Protein AF-A0A699S445-F1 (afdb_monomer_lite)

Radius of gyration: 26.81 Å; chains: 1; bounding box: 61×23×79 Å

Foldseek 3Di:
DVVVLVVDDDPRVVVLVVVCVVQPPVRSVPDDPVVVVVVCCVVPVPVVVLVVLLVCLVPQADDAPCLVVSVVSLVVSCVSNVVSDPDPVVSVVSSVVRVVVNVVVVVVVVVVVVVVVVVVVVVVVVVVVD

Structure (mmCIF, N/CA/C/O backbone):
data_AF-A0A699S445-F1
#
_entry.id   AF-A0A699S445-F1
#
loop_
_atom_site.group_PDB
_atom_site.id
_atom_site.type_symbol
_atom_site.label_atom_id
_atom_site.label_alt_id
_atom_site.label_comp_id
_atom_site.label_asym_id
_atom_site.label_entity_id
_atom_site.label_seq_id
_atom_site.pdbx_PDB_ins_code
_atom_site.Cartn_x
_atom_site.Cartn_y
_atom_site.Cartn_z
_atom_site.occupancy
_atom_site.B_iso_or_equiv
_atom_site.auth_seq_id
_atom_site.auth_comp_id
_atom_site.auth_asym_id
_atom_site.auth_atom_id
_atom_site.pdbx_PDB_model_num
ATOM 1 N N . VAL A 1 1 ? 18.633 4.914 -17.570 1.00 87.25 1 VAL A N 1
ATOM 2 C CA . VAL A 1 1 ? 18.877 3.454 -17.471 1.00 87.25 1 VAL A CA 1
ATOM 3 C C . VAL A 1 1 ? 20.299 3.143 -17.028 1.00 87.25 1 VAL A C 1
ATOM 5 O O . VAL A 1 1 ? 20.439 2.540 -15.976 1.00 87.25 1 VAL A O 1
ATOM 8 N N . LYS A 1 2 ? 21.331 3.633 -17.732 1.00 88.56 2 LYS A N 1
ATOM 9 C CA . LYS A 1 2 ? 22.755 3.407 -17.405 1.00 88.56 2 LYS A CA 1
ATOM 10 C C . LYS A 1 2 ? 23.125 3.609 -15.922 1.00 88.56 2 LYS A C 1
ATOM 12 O O . LYS A 1 2 ? 23.735 2.734 -15.325 1.00 88.56 2 LYS A O 1
ATOM 17 N N . PHE A 1 3 ? 22.701 4.713 -15.304 1.00 86.94 3 PHE A N 1
ATOM 18 C CA . PHE A 1 3 ? 22.950 4.955 -13.873 1.00 86.94 3 PHE A CA 1
ATOM 19 C C . PHE A 1 3 ? 22.232 3.952 -12.957 1.00 86.94 3 PHE A C 1
ATOM 21 O O . PHE A 1 3 ? 22.845 3.398 -12.054 1.00 86.94 3 PHE A O 1
ATOM 28 N N . ALA A 1 4 ? 20.955 3.665 -13.223 1.00 87.31 4 ALA A N 1
ATOM 29 C CA . ALA A 1 4 ? 20.168 2.721 -12.430 1.00 87.31 4 ALA A CA 1
ATOM 30 C C . ALA A 1 4 ? 20.689 1.278 -12.541 1.00 87.31 4 ALA A C 1
ATOM 32 O O . ALA A 1 4 ? 20.624 0.527 -11.578 1.00 87.31 4 ALA A O 1
ATOM 33 N N . SER A 1 5 ? 21.248 0.876 -13.688 1.00 87.19 5 SER A N 1
ATOM 34 C CA . SER A 1 5 ? 21.837 -0.461 -13.815 1.00 87.19 5 SER A CA 1
ATOM 35 C C . SER A 1 5 ? 23.051 -0.678 -12.911 1.00 87.19 5 SER A C 1
ATOM 37 O O . SER A 1 5 ? 23.301 -1.809 -12.510 1.00 87.19 5 SER A O 1
ATOM 39 N N . CYS A 1 6 ? 23.773 0.388 -12.548 1.00 88.50 6 CYS A N 1
ATOM 40 C CA . CYS A 1 6 ? 24.922 0.297 -11.645 1.00 88.50 6 CYS A CA 1
ATOM 41 C C . CYS A 1 6 ? 24.521 0.056 -10.184 1.00 88.50 6 CYS A C 1
ATOM 43 O O . CYS A 1 6 ? 25.363 -0.350 -9.391 1.00 88.50 6 CYS A O 1
ATOM 45 N N . THR A 1 7 ? 23.259 0.301 -9.815 1.00 93.00 7 THR A N 1
ATOM 46 C CA . 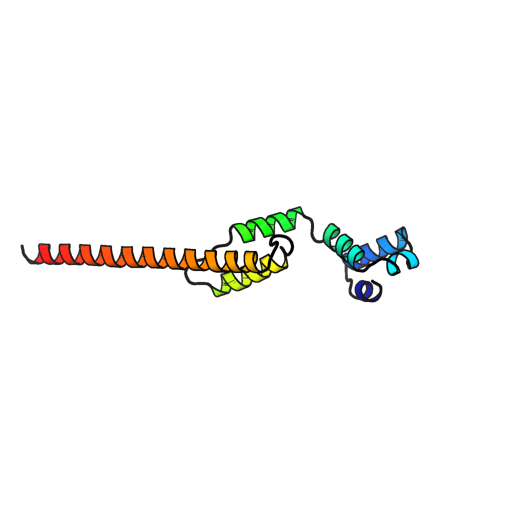THR A 1 7 ? 22.761 0.050 -8.455 1.00 93.00 7 THR A CA 1
ATOM 47 C C . THR A 1 7 ? 22.192 -1.360 -8.296 1.00 93.00 7 THR A C 1
ATOM 49 O O . THR A 1 7 ? 21.790 -1.738 -7.197 1.00 93.00 7 THR A O 1
ATOM 52 N N . LEU A 1 8 ? 22.106 -2.139 -9.381 1.00 90.62 8 LEU A N 1
ATOM 53 C CA . LEU A 1 8 ? 21.627 -3.515 -9.326 1.00 90.62 8 LEU A CA 1
ATOM 54 C C . LEU A 1 8 ? 22.683 -4.409 -8.677 1.00 90.62 8 LEU A C 1
ATOM 56 O O . LEU A 1 8 ? 23.853 -4.385 -9.047 1.00 90.62 8 LEU A O 1
ATOM 60 N N . ILE A 1 9 ? 22.239 -5.248 -7.746 1.00 92.75 9 ILE A N 1
ATOM 61 C CA . ILE A 1 9 ? 23.077 -6.204 -7.020 1.00 92.75 9 ILE A CA 1
ATOM 62 C C . ILE A 1 9 ? 22.475 -7.612 -7.097 1.00 92.75 9 ILE A C 1
ATOM 64 O O . ILE A 1 9 ? 21.278 -7.783 -7.349 1.00 92.75 9 ILE A O 1
ATOM 68 N N . GLY A 1 10 ? 23.313 -8.633 -6.905 1.00 94.62 10 GLY A N 1
ATOM 69 C CA . GLY A 1 10 ? 22.891 -10.035 -6.845 1.00 94.62 10 GLY A CA 1
ATOM 70 C C . GLY A 1 10 ? 22.061 -10.484 -8.055 1.00 94.62 10 GLY A C 1
ATOM 71 O O . GLY A 1 10 ? 22.435 -10.256 -9.206 1.00 94.62 10 GLY A O 1
ATOM 72 N N . ILE A 1 11 ? 20.904 -11.099 -7.789 1.00 92.19 11 ILE A N 1
ATOM 73 C CA . ILE A 1 11 ? 20.015 -11.690 -8.808 1.00 92.19 11 ILE A CA 1
ATOM 74 C C . ILE A 1 11 ? 19.531 -10.643 -9.827 1.00 92.19 11 ILE A C 1
ATOM 76 O O . ILE A 1 11 ? 19.338 -10.962 -11.003 1.00 92.19 11 ILE A O 1
ATOM 80 N N . ALA A 1 12 ? 19.354 -9.388 -9.402 1.00 92.25 12 ALA A N 1
ATOM 81 C CA . ALA A 1 12 ? 18.936 -8.300 -10.283 1.00 92.25 12 ALA A CA 1
ATOM 82 C C . ALA A 1 12 ? 20.023 -7.918 -11.294 1.00 92.25 12 ALA A C 1
ATOM 84 O O . ALA A 1 12 ? 19.726 -7.714 -12.472 1.00 92.25 12 ALA A O 1
ATOM 85 N N . LEU A 1 13 ? 21.285 -7.909 -10.859 1.00 93.38 13 LEU A N 1
ATOM 86 C CA . LEU A 1 13 ? 22.426 -7.658 -11.736 1.00 93.38 13 LEU A CA 1
ATOM 87 C C . LEU A 1 13 ? 22.612 -8.792 -12.751 1.00 93.38 13 LEU A C 1
ATOM 89 O O . LEU A 1 13 ? 22.778 -8.535 -13.942 1.00 93.38 13 LEU A O 1
ATOM 93 N N . THR A 1 14 ? 22.524 -10.050 -12.304 1.00 94.00 14 THR A N 1
ATOM 94 C CA . THR A 1 14 ? 22.616 -11.223 -13.191 1.00 94.00 14 THR A CA 1
ATOM 95 C C . THR A 1 14 ? 21.545 -11.183 -14.278 1.00 94.00 14 THR A C 1
ATOM 97 O O . THR A 1 14 ? 21.836 -11.418 -15.453 1.00 94.00 14 THR A O 1
ATOM 100 N N . TRP A 1 15 ? 20.311 -10.838 -13.907 1.00 93.50 15 TRP A N 1
ATOM 101 C CA . TRP A 1 15 ? 19.231 -10.677 -14.871 1.00 93.50 15 TRP A CA 1
ATOM 102 C C . TRP A 1 15 ? 19.488 -9.538 -15.864 1.00 93.50 15 TRP A C 1
ATOM 104 O O . TRP A 1 15 ? 19.336 -9.745 -17.068 1.00 93.50 15 TRP A O 1
ATOM 114 N N . TRP A 1 16 ? 19.903 -8.362 -15.387 1.00 92.94 16 TRP A N 1
ATOM 115 C CA . TRP A 1 16 ? 20.176 -7.217 -16.257 1.00 92.94 16 TRP A CA 1
ATOM 116 C C . TRP A 1 16 ? 21.300 -7.503 -17.259 1.00 92.94 16 TRP A C 1
ATOM 118 O O . TRP A 1 16 ? 21.180 -7.180 -18.440 1.00 92.94 16 TRP A O 1
ATOM 128 N N . ASN A 1 17 ? 22.350 -8.202 -16.828 1.00 91.44 17 ASN A N 1
ATOM 129 C CA . ASN A 1 17 ? 23.435 -8.632 -17.708 1.00 91.44 17 ASN A CA 1
ATOM 130 C C . ASN A 1 17 ? 22.956 -9.617 -18.787 1.00 91.44 17 ASN A C 1
ATOM 132 O O . ASN A 1 17 ? 23.403 -9.543 -19.930 1.00 91.44 17 ASN A O 1
ATOM 136 N N . SER A 1 18 ? 22.024 -10.515 -18.455 1.00 92.19 18 SER A N 1
ATOM 137 C CA . SER A 1 18 ? 21.389 -11.397 -19.441 1.00 92.19 18 SER A CA 1
ATOM 138 C C . SER A 1 18 ? 20.546 -10.610 -20.452 1.00 92.19 18 SER A C 1
ATOM 140 O O . SER A 1 18 ? 20.650 -10.863 -21.651 1.00 92.19 18 SER A O 1
ATOM 142 N N . HIS A 1 19 ? 19.785 -9.608 -19.998 1.00 90.06 19 HIS A N 1
ATOM 143 C CA . HIS A 1 19 ? 19.021 -8.726 -20.883 1.00 90.06 19 HIS A CA 1
ATOM 144 C C . HIS A 1 19 ? 19.932 -7.947 -21.847 1.00 90.06 19 HIS A C 1
ATOM 146 O O . HIS A 1 19 ? 19.702 -7.957 -23.054 1.00 90.06 19 HIS A O 1
ATOM 152 N N . MET A 1 20 ? 21.020 -7.364 -21.334 1.00 90.12 20 MET A N 1
ATOM 153 C CA . MET A 1 20 ? 22.021 -6.649 -22.135 1.00 90.12 20 MET A CA 1
ATOM 154 C C . MET A 1 20 ? 22.662 -7.533 -23.212 1.00 90.12 20 MET A C 1
ATOM 156 O O . MET A 1 20 ? 22.912 -7.060 -24.317 1.00 90.12 20 MET A O 1
ATOM 160 N N . ARG A 1 21 ? 22.902 -8.821 -22.922 1.00 90.81 21 ARG A N 1
ATOM 161 C CA . ARG A 1 21 ? 23.411 -9.782 -23.918 1.00 90.81 21 ARG A CA 1
ATOM 162 C C . ARG A 1 21 ? 22.396 -10.084 -25.019 1.00 90.81 21 ARG A C 1
ATOM 164 O O . ARG A 1 21 ? 22.800 -10.297 -26.153 1.00 90.81 21 ARG A O 1
ATOM 171 N N . ALA A 1 22 ? 21.106 -10.110 -24.691 1.00 92.06 22 ALA A N 1
ATOM 172 C CA . ALA A 1 22 ? 20.047 -10.444 -25.641 1.00 92.06 22 ALA A CA 1
ATOM 173 C C . ALA A 1 22 ? 19.690 -9.285 -26.585 1.00 92.06 22 ALA A C 1
ATOM 175 O O . ALA A 1 22 ? 19.379 -9.523 -27.747 1.00 92.06 22 ALA A O 1
ATOM 176 N N . VAL A 1 23 ? 19.713 -8.042 -26.094 1.00 87.44 23 VAL A N 1
ATOM 177 C CA . VAL A 1 23 ? 19.213 -6.869 -26.840 1.00 87.44 23 VAL A CA 1
ATOM 178 C C . VAL A 1 23 ? 20.346 -5.931 -27.286 1.00 87.44 23 VAL A C 1
ATOM 180 O O . VAL A 1 23 ? 20.120 -5.045 -28.101 1.00 87.44 23 VAL A O 1
ATOM 183 N N . SER A 1 24 ? 21.582 -6.170 -26.830 1.00 88.88 24 SER A N 1
ATOM 184 C CA . SER A 1 24 ? 22.765 -5.294 -26.918 1.00 88.88 24 SER A CA 1
ATOM 185 C C . SER A 1 24 ? 22.733 -4.092 -25.967 1.00 88.88 24 SER A C 1
ATOM 187 O O . SER A 1 24 ? 21.678 -3.618 -25.535 1.00 88.88 24 SER A O 1
ATOM 189 N N . GLN A 1 25 ? 23.922 -3.586 -25.635 1.00 85.88 25 GLN A N 1
ATOM 190 C CA . GLN A 1 25 ? 24.107 -2.468 -24.710 1.00 85.88 25 GLN A CA 1
ATOM 191 C C . GLN A 1 25 ? 23.525 -1.152 -25.239 1.00 85.88 25 GLN A C 1
ATOM 193 O O . GLN A 1 25 ? 22.939 -0.397 -24.465 1.00 85.88 25 GLN A O 1
ATOM 198 N N . GLU A 1 26 ? 23.661 -0.882 -26.537 1.00 88.50 26 GLU A N 1
ATOM 199 C CA . GLU A 1 26 ? 23.163 0.352 -27.155 1.00 88.50 26 GLU A CA 1
ATOM 200 C C . GLU A 1 26 ? 21.641 0.436 -27.054 1.00 88.50 26 GLU A C 1
ATOM 202 O O . GLU A 1 26 ? 21.106 1.415 -26.534 1.00 88.50 26 GLU A O 1
ATOM 207 N N . VAL A 1 27 ? 20.945 -0.637 -27.437 1.00 89.19 27 VAL A N 1
ATOM 208 C CA . VAL A 1 27 ? 19.481 -0.704 -27.360 1.00 89.19 27 VAL A CA 1
ATOM 209 C C . VAL A 1 27 ? 19.004 -0.713 -25.903 1.00 89.19 27 VAL A C 1
ATOM 211 O O . VAL A 1 27 ? 18.050 -0.015 -25.558 1.00 89.19 27 VAL A O 1
ATOM 214 N N . SER A 1 28 ? 19.699 -1.438 -25.018 1.00 88.44 28 SER A N 1
ATOM 215 C CA . SER A 1 28 ? 19.361 -1.493 -23.587 1.00 88.44 28 SER A CA 1
ATOM 216 C C . SER A 1 28 ? 19.510 -0.133 -22.900 1.00 88.44 28 SER A C 1
ATOM 218 O O . SER A 1 28 ? 18.710 0.218 -22.037 1.00 88.44 28 SER A O 1
ATOM 220 N N . TYR A 1 29 ? 20.521 0.664 -23.255 1.00 90.00 29 TYR A N 1
ATOM 221 C CA . TYR A 1 29 ? 20.720 1.993 -22.670 1.00 90.00 29 TYR A CA 1
ATOM 222 C C . TYR A 1 29 ? 19.888 3.088 -23.336 1.00 90.00 29 TYR A C 1
ATOM 224 O O . TYR A 1 29 ? 19.557 4.062 -22.653 1.00 90.00 29 TYR A O 1
ATOM 232 N N . ALA A 1 30 ? 19.506 2.913 -24.602 1.00 92.19 30 ALA A N 1
ATOM 233 C CA . ALA A 1 30 ? 18.581 3.796 -25.307 1.00 92.19 30 ALA A CA 1
ATOM 234 C C . ALA A 1 30 ? 17.125 3.660 -24.823 1.00 92.19 30 ALA A C 1
ATOM 236 O O . ALA A 1 30 ? 16.304 4.540 -25.080 1.00 92.19 30 ALA A O 1
ATOM 237 N N . MET A 1 31 ? 16.781 2.581 -24.109 1.00 92.50 31 MET A N 1
ATOM 238 C CA . MET A 1 31 ? 15.405 2.361 -23.675 1.00 92.50 31 MET A CA 1
ATOM 239 C C . MET A 1 31 ? 14.930 3.409 -22.640 1.00 92.50 31 MET A C 1
ATOM 241 O O . MET A 1 31 ? 15.689 3.807 -21.744 1.00 92.50 31 MET A O 1
ATOM 245 N N . PRO A 1 32 ? 13.646 3.812 -22.672 1.00 93.75 32 PRO A N 1
ATOM 246 C CA . PRO A 1 32 ? 13.088 4.716 -21.674 1.00 93.75 32 PRO A CA 1
ATOM 247 C C . PRO A 1 32 ? 13.122 4.131 -20.256 1.00 93.75 32 PRO A C 1
ATOM 249 O O . PRO A 1 32 ? 12.853 2.948 -20.036 1.00 93.75 32 PRO A O 1
ATOM 252 N N . TRP A 1 33 ? 13.328 4.989 -19.251 1.00 88.94 33 TRP A N 1
ATOM 253 C CA . TRP A 1 33 ? 13.265 4.599 -17.833 1.00 88.94 33 TRP A CA 1
ATOM 254 C C . TRP A 1 33 ? 11.926 3.951 -17.449 1.00 88.94 33 TRP A C 1
ATOM 256 O O . TRP A 1 33 ? 11.890 3.008 -16.660 1.00 88.94 33 TRP A O 1
ATOM 266 N N . LYS A 1 34 ? 10.821 4.413 -18.050 1.00 89.75 34 LYS A N 1
ATOM 267 C CA . LYS A 1 34 ? 9.488 3.825 -17.862 1.00 89.75 34 LYS A CA 1
ATOM 268 C C . LYS A 1 34 ? 9.462 2.338 -18.228 1.00 89.75 34 LYS A C 1
ATOM 270 O O . LYS A 1 34 ? 8.901 1.558 -17.465 1.00 89.75 34 LYS A O 1
ATOM 275 N N . THR A 1 35 ? 10.107 1.956 -19.328 1.00 91.44 35 THR A N 1
ATOM 276 C CA . THR A 1 35 ? 10.185 0.567 -19.793 1.00 91.44 35 THR A CA 1
ATOM 277 C C . THR A 1 35 ? 11.024 -0.286 -18.847 1.00 91.44 35 THR A C 1
ATOM 279 O O . THR A 1 35 ? 10.579 -1.358 -18.444 1.00 91.44 35 THR A O 1
ATOM 282 N N . LEU A 1 36 ? 12.187 0.212 -18.405 1.00 90.94 36 LEU A N 1
ATOM 283 C CA . LEU A 1 36 ? 13.010 -0.506 -17.424 1.00 90.94 36 LEU A CA 1
ATOM 284 C C . LEU A 1 36 ? 12.237 -0.770 -16.124 1.00 90.94 36 LEU A C 1
ATOM 286 O O . LEU A 1 36 ? 12.228 -1.898 -15.635 1.00 90.94 36 LEU A O 1
ATOM 290 N N . ARG A 1 37 ? 11.540 0.243 -15.588 1.00 86.88 37 ARG A N 1
ATOM 291 C CA . ARG A 1 37 ? 10.688 0.062 -14.402 1.00 86.88 37 ARG A CA 1
ATOM 292 C C . ARG A 1 37 ? 9.630 -1.010 -14.633 1.00 86.88 37 ARG A C 1
ATOM 294 O O . ARG A 1 37 ? 9.467 -1.870 -13.783 1.00 86.88 37 ARG A O 1
ATOM 301 N N . GLN A 1 38 ? 8.958 -1.004 -15.784 1.00 87.38 38 GLN A N 1
ATOM 302 C CA . GLN A 1 38 ? 7.955 -2.021 -16.108 1.00 87.38 38 GLN A CA 1
ATOM 303 C C . GLN A 1 38 ? 8.545 -3.435 -16.146 1.00 87.38 38 GLN A C 1
ATOM 305 O O . GLN A 1 38 ? 7.936 -4.346 -15.595 1.00 87.38 38 GLN A O 1
ATOM 310 N N . MET A 1 39 ? 9.729 -3.622 -16.734 1.00 89.75 39 MET A N 1
ATOM 311 C CA . MET A 1 39 ? 10.404 -4.924 -16.760 1.00 89.75 39 MET A CA 1
ATOM 312 C C . MET A 1 39 ? 10.806 -5.395 -15.359 1.00 89.75 39 MET A C 1
ATOM 314 O O . MET A 1 39 ? 10.579 -6.552 -15.007 1.00 89.75 39 MET A O 1
ATOM 318 N N . MET A 1 40 ? 11.359 -4.490 -14.547 1.00 88.06 40 MET A N 1
ATOM 319 C CA . MET A 1 40 ? 11.725 -4.769 -13.157 1.00 88.06 40 MET A CA 1
ATOM 320 C C . MET A 1 40 ? 10.497 -5.145 -12.325 1.00 88.06 40 MET A C 1
ATOM 322 O O . MET A 1 40 ? 10.506 -6.171 -11.650 1.00 88.06 40 MET A O 1
ATOM 326 N N . THR A 1 41 ? 9.413 -4.370 -12.420 1.00 85.19 41 THR A N 1
ATOM 327 C CA . THR A 1 41 ? 8.145 -4.675 -11.747 1.00 85.19 41 THR A CA 1
ATOM 328 C C . THR A 1 41 ? 7.579 -6.008 -12.232 1.00 85.19 41 THR A C 1
ATOM 330 O O . THR A 1 41 ? 7.204 -6.831 -11.412 1.00 85.19 41 THR A O 1
ATOM 333 N N . ALA A 1 42 ? 7.575 -6.286 -13.537 1.00 84.94 42 ALA A N 1
ATOM 334 C CA . ALA A 1 42 ? 7.055 -7.551 -14.057 1.00 84.94 42 ALA A CA 1
ATOM 335 C C . ALA A 1 42 ? 7.830 -8.776 -13.540 1.00 84.94 42 ALA A C 1
ATOM 337 O O . ALA A 1 42 ? 7.230 -9.821 -13.298 1.00 84.94 42 ALA A O 1
ATOM 338 N N . LYS A 1 43 ? 9.150 -8.652 -13.361 1.00 87.06 43 LYS A N 1
ATOM 339 C CA . LYS A 1 43 ? 10.005 -9.753 -12.908 1.00 87.06 43 LYS A CA 1
ATOM 340 C C . LYS A 1 43 ? 10.003 -9.950 -11.392 1.00 87.06 43 LYS A C 1
ATOM 342 O O . LYS A 1 43 ? 10.001 -11.090 -10.940 1.00 87.06 43 LYS A O 1
ATOM 347 N N . TYR A 1 44 ? 10.055 -8.862 -10.627 1.00 85.94 44 TYR A N 1
ATOM 348 C CA . TYR A 1 44 ? 10.280 -8.903 -9.175 1.00 85.94 44 TYR A CA 1
ATOM 349 C C . TYR A 1 44 ? 9.047 -8.548 -8.345 1.00 85.94 44 TYR A C 1
ATOM 351 O O . TYR A 1 44 ? 9.012 -8.843 -7.157 1.00 85.94 44 TYR A O 1
ATOM 359 N N . CYS A 1 45 ? 8.030 -7.944 -8.956 1.00 83.44 45 CYS A N 1
ATOM 360 C CA . CYS A 1 45 ? 6.769 -7.578 -8.319 1.00 83.44 45 CYS A CA 1
ATOM 361 C C . CYS A 1 45 ? 5.617 -8.308 -9.040 1.00 83.44 45 CYS A C 1
ATOM 363 O O . CYS A 1 45 ? 4.813 -7.691 -9.749 1.00 83.44 45 CYS A O 1
ATOM 365 N N . PRO A 1 46 ? 5.574 -9.653 -8.951 1.00 84.94 46 PRO A N 1
ATOM 366 C CA . PRO A 1 46 ? 4.575 -10.442 -9.651 1.00 84.94 46 PRO A CA 1
ATOM 367 C C . PRO A 1 46 ? 3.174 -10.038 -9.198 1.00 84.94 46 PRO A C 1
ATOM 369 O O . PRO A 1 46 ? 2.896 -9.869 -8.011 1.00 84.94 46 PRO A O 1
ATOM 372 N N . ARG A 1 47 ? 2.253 -9.938 -10.159 1.00 83.12 47 ARG A N 1
ATOM 373 C CA . ARG A 1 47 ? 0.898 -9.434 -9.902 1.00 83.12 47 ARG A CA 1
ATOM 374 C C . ARG A 1 47 ? 0.114 -10.265 -8.881 1.00 83.12 47 ARG A C 1
ATOM 376 O O . ARG A 1 47 ? -0.799 -9.739 -8.260 1.00 83.12 47 ARG A O 1
ATOM 383 N N . GLY A 1 48 ? 0.455 -11.542 -8.708 1.00 86.88 48 GLY A N 1
ATOM 384 C CA . GLY A 1 48 ? -0.132 -12.390 -7.669 1.00 86.88 48 GLY A CA 1
ATOM 385 C C . GLY A 1 48 ? 0.226 -11.938 -6.252 1.00 86.88 48 GLY A C 1
ATOM 386 O O . GLY A 1 48 ? -0.653 -11.896 -5.402 1.00 86.88 48 GLY A O 1
ATOM 387 N N . GLU A 1 49 ? 1.478 -11.544 -6.013 1.00 87.50 49 GLU A N 1
ATOM 388 C CA . GLU A 1 49 ? 1.916 -11.048 -4.702 1.00 87.50 49 GLU A CA 1
ATOM 389 C C . GLU A 1 49 ? 1.344 -9.655 -4.429 1.00 87.50 49 GLU A C 1
ATOM 391 O O . GLU A 1 49 ? 0.813 -9.422 -3.350 1.00 87.50 49 GLU A O 1
ATOM 396 N N . VAL A 1 50 ? 1.321 -8.770 -5.436 1.00 86.88 50 VAL A N 1
ATOM 397 C CA . VAL A 1 50 ? 0.652 -7.458 -5.317 1.00 86.88 50 VAL A CA 1
ATOM 398 C C . VAL A 1 50 ? -0.820 -7.629 -4.949 1.00 86.88 50 VAL A C 1
ATOM 400 O O . VAL A 1 50 ? -1.287 -6.996 -4.015 1.00 86.88 50 VAL A O 1
ATOM 403 N N . LYS A 1 51 ? -1.538 -8.552 -5.602 1.00 88.75 51 LYS A N 1
ATOM 404 C CA . LYS A 1 51 ? -2.937 -8.849 -5.260 1.00 88.75 51 LYS A CA 1
ATOM 405 C C . LYS A 1 51 ? -3.118 -9.330 -3.821 1.00 88.75 51 LYS A C 1
ATOM 407 O O . LYS A 1 51 ? -4.132 -9.014 -3.209 1.00 88.75 51 LYS A O 1
ATOM 412 N N . LYS A 1 52 ? -2.179 -10.110 -3.275 1.00 91.56 52 LYS A N 1
ATOM 413 C CA . LYS A 1 52 ? -2.246 -10.526 -1.864 1.00 91.56 52 LYS A CA 1
ATOM 414 C C . LYS A 1 52 ? -2.124 -9.320 -0.938 1.00 91.56 52 LYS A C 1
ATOM 416 O O . LYS A 1 52 ? -2.923 -9.207 -0.016 1.00 91.56 52 LYS A O 1
ATOM 421 N N . LEU A 1 53 ? -1.189 -8.415 -1.227 1.00 92.00 53 LEU A N 1
ATOM 422 C CA . LEU A 1 53 ? -1.017 -7.171 -0.473 1.00 92.00 53 LEU A CA 1
ATOM 423 C C . LEU A 1 53 ? -2.250 -6.261 -0.595 1.00 92.00 53 LEU A C 1
ATOM 425 O O . LEU A 1 53 ? -2.698 -5.714 0.405 1.00 92.00 53 LEU A O 1
ATOM 429 N N . GLU A 1 54 ? -2.859 -6.167 -1.783 1.00 91.19 54 GLU A N 1
ATOM 430 C CA . GLU A 1 54 ? -4.112 -5.427 -1.998 1.00 91.19 54 GLU A CA 1
ATOM 431 C C . GLU A 1 54 ? -5.255 -6.006 -1.145 1.00 91.19 54 GLU A C 1
ATOM 433 O O . GLU A 1 54 ? -6.015 -5.268 -0.521 1.00 91.19 54 GLU A O 1
ATOM 438 N N . VAL A 1 55 ? -5.369 -7.336 -1.071 1.00 91.81 55 VAL A N 1
ATOM 439 C CA . VAL A 1 55 ? -6.368 -8.020 -0.231 1.00 91.81 55 VAL A CA 1
ATOM 440 C C . VAL A 1 55 ? -6.082 -7.825 1.258 1.00 91.81 55 VAL A C 1
ATOM 442 O O . VAL A 1 55 ? -7.014 -7.654 2.044 1.00 91.81 55 VAL A O 1
ATOM 445 N N . GLU A 1 56 ? -4.816 -7.846 1.665 1.00 93.56 56 GLU A N 1
ATOM 446 C CA . GLU A 1 56 ? -4.415 -7.575 3.045 1.00 93.56 56 GLU A CA 1
ATOM 447 C C . GLU A 1 56 ? -4.770 -6.143 3.450 1.00 93.56 56 GLU A C 1
ATOM 449 O O . GLU A 1 56 ? -5.449 -5.946 4.457 1.00 93.56 56 GLU A O 1
ATOM 454 N N . LEU A 1 57 ? -4.423 -5.163 2.612 1.00 92.56 57 LEU A N 1
ATOM 455 C CA . LEU A 1 57 ? -4.798 -3.762 2.794 1.00 92.56 57 LEU A CA 1
ATOM 456 C C . LEU A 1 57 ? -6.319 -3.586 2.814 1.00 92.56 57 LEU A C 1
ATOM 458 O O . LEU A 1 57 ? -6.855 -2.797 3.594 1.00 92.56 57 LEU A O 1
ATOM 462 N N . TRP A 1 58 ? -7.040 -4.355 1.992 1.00 89.81 58 TRP A N 1
ATOM 463 C CA . TRP A 1 58 ? -8.496 -4.314 1.982 1.00 89.81 58 TRP A CA 1
ATOM 464 C C . TRP A 1 58 ? -9.100 -4.794 3.310 1.00 89.81 58 TRP A C 1
ATOM 466 O O . TRP A 1 58 ? -10.089 -4.231 3.781 1.00 89.81 58 TRP A O 1
ATOM 476 N N . ASN A 1 59 ? -8.497 -5.805 3.931 1.00 91.75 59 ASN A N 1
ATOM 477 C CA . ASN A 1 59 ? -8.970 -6.402 5.179 1.00 91.75 59 ASN A CA 1
ATOM 478 C C . ASN A 1 59 ? -8.316 -5.812 6.437 1.00 91.75 59 ASN A C 1
ATOM 480 O O . ASN A 1 59 ? -8.612 -6.271 7.546 1.00 91.75 59 ASN A O 1
ATOM 484 N N . LEU A 1 60 ? -7.441 -4.817 6.284 1.00 92.25 60 LEU A N 1
ATOM 485 C CA . LEU A 1 60 ? -6.735 -4.197 7.392 1.00 92.25 60 LEU A CA 1
ATOM 486 C C . LEU A 1 60 ? -7.722 -3.458 8.307 1.00 92.25 60 LEU A C 1
ATOM 488 O O . LEU A 1 60 ? -8.580 -2.703 7.854 1.00 92.25 60 LEU A O 1
ATOM 492 N N . LYS A 1 61 ? -7.603 -3.692 9.615 1.00 90.81 61 LYS A N 1
ATOM 493 C CA . LYS A 1 61 ? -8.438 -3.081 10.656 1.00 90.81 61 LYS A CA 1
ATOM 494 C C . LYS A 1 61 ? -7.567 -2.682 11.835 1.00 90.81 61 LYS A C 1
ATOM 496 O O . LYS A 1 61 ? -6.616 -3.397 12.163 1.00 90.81 61 LYS A O 1
ATOM 501 N N . VAL A 1 62 ? -7.929 -1.592 12.505 1.00 92.19 62 VAL A N 1
ATOM 502 C CA . VAL A 1 62 ? -7.299 -1.212 13.773 1.00 92.19 62 VAL A CA 1
ATOM 503 C C . VAL A 1 62 ? -7.626 -2.280 14.820 1.00 92.19 62 VAL A C 1
ATOM 505 O O . VAL A 1 62 ? -8.776 -2.706 14.962 1.00 92.19 62 VAL A O 1
ATOM 508 N N . LYS A 1 63 ? -6.605 -2.753 15.539 1.00 86.06 63 LYS A N 1
ATOM 509 C CA . LYS A 1 63 ? -6.760 -3.743 16.611 1.00 86.06 63 LYS A CA 1
ATOM 510 C C . LYS A 1 63 ? -6.666 -3.041 17.961 1.00 86.06 63 LYS A C 1
ATOM 512 O O . LYS A 1 63 ? -5.601 -2.572 18.347 1.00 86.06 63 LYS A O 1
ATOM 517 N N . GLY A 1 64 ? -7.779 -3.007 18.695 1.00 81.81 64 GLY A N 1
ATOM 518 C CA . GLY A 1 64 ? -7.837 -2.333 19.994 1.00 81.81 64 GLY A CA 1
ATOM 519 C C . GLY A 1 64 ? -7.553 -0.838 19.850 1.00 81.81 64 GLY A C 1
ATOM 520 O O . GLY A 1 64 ? -8.181 -0.180 19.030 1.00 81.81 64 GLY A O 1
ATOM 521 N N . THR A 1 65 ? -6.603 -0.328 20.632 1.00 82.44 65 THR A N 1
ATOM 522 C CA . THR A 1 65 ? -6.193 1.087 20.641 1.00 82.44 65 THR A CA 1
ATOM 523 C C . THR A 1 65 ? -4.881 1.346 19.894 1.00 82.44 65 THR A C 1
ATOM 525 O O . THR A 1 65 ? -4.374 2.466 19.917 1.00 82.44 65 THR A O 1
ATOM 528 N N . ASP A 1 66 ? -4.302 0.332 19.240 1.00 88.75 66 ASP A N 1
ATOM 529 C CA . ASP A 1 66 ? -3.004 0.455 18.573 1.00 88.75 66 ASP A CA 1
ATOM 530 C C . ASP A 1 66 ? -3.142 1.040 17.160 1.00 88.75 66 ASP A C 1
ATOM 532 O O . ASP A 1 66 ? -3.098 0.343 16.141 1.00 88.75 66 ASP A O 1
ATOM 536 N N . ILE A 1 67 ? -3.345 2.357 17.119 1.00 90.31 67 ILE A N 1
ATOM 537 C CA . ILE A 1 67 ? -3.420 3.128 15.876 1.00 90.31 67 ILE A CA 1
ATOM 538 C C . ILE A 1 67 ? -2.044 3.181 15.205 1.00 90.31 67 ILE A C 1
ATOM 540 O O . ILE A 1 67 ? -1.963 3.053 13.990 1.00 90.31 67 ILE A O 1
ATOM 544 N N . THR A 1 68 ? -0.959 3.299 15.973 1.00 93.12 68 THR A N 1
ATOM 545 C CA . THR A 1 68 ? 0.402 3.437 15.434 1.00 93.12 68 THR A CA 1
ATOM 546 C C . THR A 1 68 ? 0.802 2.239 14.579 1.00 93.12 68 THR A C 1
ATOM 548 O O . THR A 1 68 ? 1.276 2.421 13.455 1.00 93.12 68 THR A O 1
ATOM 551 N N . SER A 1 69 ? 0.577 1.013 15.063 1.00 93.25 69 SER A N 1
ATOM 552 C CA . SER A 1 69 ? 0.866 -0.188 14.271 1.00 93.25 69 SER A CA 1
ATOM 553 C C . SER A 1 69 ? -0.000 -0.263 13.017 1.00 93.25 69 SER A C 1
ATOM 555 O O . SER A 1 69 ? 0.487 -0.665 11.961 1.00 93.25 69 SER A O 1
ATOM 557 N N . TYR A 1 70 ? -1.267 0.156 13.104 1.00 94.06 70 TYR A N 1
ATOM 558 C CA . TYR A 1 70 ? -2.139 0.252 11.935 1.00 94.06 70 TYR A CA 1
ATOM 559 C C . TYR A 1 70 ? -1.605 1.265 10.913 1.00 94.06 70 TYR A C 1
ATOM 561 O O . TYR A 1 70 ? -1.498 0.918 9.741 1.00 94.06 70 TYR A O 1
ATOM 569 N N . THR A 1 71 ? -1.207 2.468 11.336 1.00 94.62 71 THR A N 1
ATOM 570 C CA . THR A 1 71 ? -0.668 3.511 10.451 1.00 94.62 71 THR A CA 1
ATOM 571 C C . THR A 1 71 ? 0.593 3.053 9.737 1.00 94.62 71 THR A C 1
ATOM 573 O O . THR A 1 71 ? 0.679 3.173 8.516 1.00 94.62 71 THR A O 1
ATOM 576 N N . LEU A 1 72 ? 1.550 2.480 10.471 1.00 94.94 72 LEU A N 1
ATOM 577 C CA . LEU A 1 72 ? 2.793 1.981 9.882 1.00 94.94 72 LEU A CA 1
ATOM 578 C C . LEU A 1 72 ? 2.522 0.863 8.871 1.00 94.94 72 LEU A C 1
ATOM 580 O O . LEU A 1 72 ? 3.102 0.849 7.784 1.00 94.94 72 LEU A O 1
ATOM 584 N N . HIS A 1 73 ? 1.614 -0.057 9.204 1.00 94.19 73 HIS A N 1
ATOM 585 C CA . HIS A 1 73 ? 1.281 -1.164 8.318 1.00 94.19 73 HIS A CA 1
ATOM 586 C C . HIS A 1 73 ? 0.513 -0.698 7.073 1.00 94.19 73 HIS A C 1
ATOM 588 O O . HIS A 1 73 ? 0.840 -1.111 5.962 1.00 94.19 73 HIS A O 1
ATOM 594 N N . PHE A 1 74 ? -0.452 0.210 7.242 1.00 93.75 74 PHE A N 1
ATOM 595 C CA . PHE A 1 74 ? -1.213 0.805 6.146 1.00 93.75 74 PHE A CA 1
ATOM 596 C C . PHE A 1 74 ? -0.287 1.532 5.168 1.00 93.75 74 PHE A C 1
ATOM 598 O O . PHE A 1 74 ? -0.352 1.267 3.973 1.00 93.75 74 PHE A O 1
ATOM 605 N N . GLN A 1 75 ? 0.626 2.376 5.664 1.00 92.62 75 GLN A N 1
ATOM 606 C CA . GLN A 1 75 ? 1.591 3.097 4.826 1.00 92.62 75 GLN A CA 1
ATOM 607 C C . GLN A 1 75 ? 2.502 2.146 4.040 1.00 92.62 75 GLN A C 1
ATOM 609 O O . GLN A 1 75 ? 2.727 2.344 2.845 1.00 92.62 75 GLN A O 1
ATOM 614 N N . GLY A 1 76 ? 3.005 1.090 4.688 1.00 92.31 76 GLY A N 1
ATOM 615 C CA . GLY A 1 76 ? 3.819 0.074 4.020 1.00 92.31 76 GLY A CA 1
ATOM 616 C C . GLY A 1 76 ? 3.060 -0.637 2.896 1.00 92.31 76 GLY A C 1
ATOM 617 O O . GLY A 1 76 ? 3.584 -0.789 1.791 1.00 92.31 76 GLY A O 1
ATOM 618 N N . LEU A 1 77 ? 1.811 -1.032 3.153 1.00 92.06 77 LEU A N 1
ATOM 619 C CA . LEU A 1 77 ? 0.963 -1.697 2.165 1.00 92.06 77 LEU A CA 1
ATOM 620 C C . LEU A 1 77 ? 0.538 -0.757 1.030 1.00 92.06 77 LEU A C 1
ATOM 622 O O . LEU A 1 77 ? 0.606 -1.163 -0.128 1.00 92.06 77 LEU A O 1
ATOM 626 N N . ALA A 1 78 ? 0.156 0.486 1.327 1.00 90.69 78 ALA A N 1
ATOM 627 C CA . ALA A 1 78 ? -0.240 1.481 0.330 1.00 90.69 78 ALA A CA 1
ATOM 628 C C . ALA A 1 78 ? 0.903 1.791 -0.649 1.00 90.69 78 ALA A C 1
ATOM 630 O O . ALA A 1 78 ? 0.699 1.792 -1.864 1.00 90.69 78 ALA A O 1
ATOM 631 N N . LEU A 1 79 ? 2.136 1.915 -0.140 1.00 88.06 79 LEU A N 1
ATOM 632 C CA . LEU A 1 79 ? 3.327 2.112 -0.969 1.00 88.06 79 LEU A CA 1
ATOM 633 C C . LEU A 1 79 ? 3.559 0.946 -1.945 1.00 88.06 79 LEU A C 1
ATOM 635 O O . LEU A 1 79 ? 3.924 1.156 -3.105 1.00 88.06 79 LEU A O 1
ATOM 639 N N . LEU A 1 80 ? 3.351 -0.292 -1.487 1.00 86.31 80 LEU A N 1
ATOM 640 C CA . LEU A 1 80 ? 3.496 -1.491 -2.318 1.00 86.31 80 LEU A CA 1
ATOM 641 C C . LEU A 1 80 ? 2.316 -1.676 -3.287 1.00 86.31 80 LEU A C 1
ATOM 643 O O . LEU A 1 80 ? 2.491 -2.230 -4.374 1.00 86.31 80 LEU A O 1
ATOM 647 N N . CYS A 1 81 ? 1.140 -1.166 -2.924 1.00 85.56 81 CYS A N 1
ATOM 648 C CA . CYS A 1 81 ? -0.105 -1.254 -3.681 1.00 85.56 81 CYS A CA 1
ATOM 649 C C . CYS A 1 81 ? -0.413 0.037 -4.453 1.00 85.56 81 CYS A C 1
ATOM 651 O O . CYS A 1 81 ? -1.576 0.392 -4.614 1.00 85.56 81 CYS A O 1
ATOM 653 N N . GLY A 1 82 ? 0.598 0.725 -4.996 1.00 72.75 82 GLY A N 1
ATOM 654 C CA . GLY A 1 82 ? 0.436 2.040 -5.641 1.00 72.75 82 GLY A CA 1
ATOM 655 C C . GLY A 1 82 ? -0.463 2.104 -6.893 1.00 72.75 82 GLY A C 1
ATOM 656 O O . GLY A 1 82 ? -0.490 3.126 -7.566 1.00 72.75 82 GLY A O 1
ATOM 657 N N . ARG A 1 83 ? -1.158 1.019 -7.265 1.00 75.06 83 ARG A N 1
ATOM 658 C CA . ARG A 1 83 ? -2.213 1.003 -8.301 1.00 75.06 83 ARG A CA 1
ATOM 659 C C . ARG A 1 83 ? -3.611 0.703 -7.754 1.00 75.06 83 ARG A C 1
ATOM 661 O O . ARG A 1 83 ? -4.541 0.582 -8.545 1.00 75.06 83 ARG A O 1
ATOM 668 N N . MET A 1 84 ? -3.736 0.501 -6.446 1.00 79.94 84 MET A N 1
ATOM 669 C CA . MET A 1 84 ? -4.988 0.127 -5.796 1.00 79.94 84 MET A CA 1
ATOM 670 C C . MET A 1 84 ? -5.921 1.327 -5.620 1.00 79.94 84 MET A C 1
ATOM 672 O O . MET A 1 84 ? -7.134 1.161 -5.696 1.00 79.94 84 MET A O 1
ATOM 676 N N . PHE A 1 85 ? -5.353 2.517 -5.426 1.00 79.75 85 PHE A N 1
ATOM 677 C CA . PHE A 1 85 ? -6.079 3.779 -5.321 1.00 79.75 85 PHE A CA 1
ATOM 678 C C . PHE A 1 85 ? -5.979 4.548 -6.639 1.00 79.75 85 PHE A C 1
ATOM 680 O O . PHE A 1 85 ? -4.911 4.579 -7.260 1.00 79.75 85 PHE A O 1
ATOM 687 N N . PHE A 1 86 ? -7.097 5.123 -7.090 1.00 79.62 86 PHE A N 1
ATOM 688 C CA . PHE A 1 86 ? -7.121 5.967 -8.287 1.00 79.62 86 PHE A CA 1
ATOM 689 C C . PHE A 1 86 ? -6.742 7.405 -7.936 1.00 79.62 86 PHE A C 1
ATOM 691 O O . PHE A 1 86 ? -6.034 8.052 -8.710 1.00 79.62 86 PHE A O 1
ATOM 698 N N . GLU A 1 87 ? -7.151 7.858 -6.751 1.00 85.31 87 GLU A N 1
ATOM 699 C CA . GLU A 1 87 ? -6.831 9.167 -6.192 1.00 85.31 87 GLU A CA 1
ATOM 700 C C . GLU A 1 87 ? -6.263 9.054 -4.767 1.00 85.31 87 GLU A C 1
ATOM 702 O O . GLU A 1 87 ? -6.504 8.084 -4.051 1.00 85.31 87 GLU A O 1
ATOM 707 N N . GLU A 1 88 ? -5.516 10.073 -4.332 1.00 85.25 88 GLU A N 1
ATOM 708 C CA . GLU A 1 88 ? -5.013 10.177 -2.949 1.00 85.25 88 GLU A CA 1
ATOM 709 C C . GLU A 1 88 ? -6.166 10.266 -1.929 1.00 85.25 88 GLU A C 1
ATOM 711 O O . GLU A 1 88 ? -6.069 9.758 -0.812 1.00 85.25 88 GLU A O 1
ATOM 716 N N . SER A 1 89 ? -7.292 10.856 -2.336 1.00 87.94 89 SER A N 1
ATOM 717 C CA . SER A 1 89 ? -8.537 10.921 -1.563 1.00 87.94 89 SER A CA 1
ATOM 718 C C . SER A 1 89 ? -9.065 9.530 -1.197 1.00 87.94 89 SER A C 1
ATOM 720 O O . SER A 1 89 ? -9.423 9.319 -0.039 1.00 87.94 89 SER A O 1
ATOM 722 N N . ASP A 1 90 ? -9.049 8.573 -2.133 1.00 89.00 90 ASP A N 1
ATOM 723 C CA . ASP A 1 90 ? -9.513 7.197 -1.905 1.00 89.00 90 ASP A CA 1
ATOM 724 C C . ASP A 1 90 ? -8.682 6.490 -0.819 1.00 89.00 90 ASP A C 1
ATOM 726 O O . ASP A 1 90 ? -9.205 5.729 0.005 1.00 89.00 90 ASP A O 1
ATOM 730 N N . GLU A 1 91 ?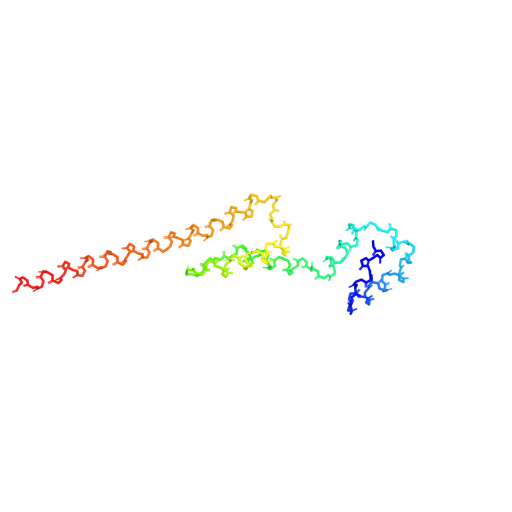 -7.368 6.734 -0.820 1.00 90.38 91 GLU A N 1
ATOM 731 C CA . GLU A 1 91 ? -6.440 6.186 0.169 1.00 90.38 91 GLU A CA 1
ATOM 732 C C . GLU A 1 91 ? -6.727 6.758 1.562 1.00 90.38 91 GLU A C 1
ATOM 734 O O . GLU A 1 91 ? -6.888 6.003 2.529 1.00 90.38 91 GLU A O 1
ATOM 739 N N . ILE A 1 92 ? -6.852 8.086 1.655 1.00 90.88 92 ILE A N 1
ATOM 740 C CA . ILE A 1 92 ? -7.147 8.794 2.907 1.00 90.88 92 ILE A CA 1
ATOM 741 C C . ILE A 1 92 ? -8.510 8.369 3.457 1.00 90.88 92 ILE A C 1
ATOM 743 O O . ILE A 1 92 ? -8.629 8.068 4.646 1.00 90.88 92 ILE A O 1
ATOM 747 N N . GLU A 1 93 ? -9.535 8.297 2.608 1.00 92.25 93 GLU A N 1
ATOM 748 C CA . GLU A 1 93 ? -10.879 7.885 3.008 1.00 92.25 93 GLU A CA 1
ATOM 749 C C . GLU A 1 93 ? -10.862 6.476 3.605 1.00 92.25 93 GLU A C 1
ATOM 751 O O . GLU A 1 93 ? -11.465 6.229 4.654 1.00 92.25 93 GLU A O 1
ATOM 756 N N . ARG A 1 94 ? -10.123 5.547 2.985 1.00 91.38 94 ARG A N 1
ATOM 757 C CA . ARG A 1 94 ? -9.977 4.193 3.522 1.00 91.38 94 ARG A CA 1
ATOM 758 C C . ARG A 1 94 ? -9.310 4.195 4.893 1.00 91.38 94 ARG A C 1
ATOM 760 O O . ARG A 1 94 ? -9.774 3.496 5.798 1.00 91.38 94 ARG A O 1
ATOM 767 N N . TYR A 1 95 ? -8.230 4.958 5.034 1.00 92.88 95 TYR A N 1
ATOM 768 C CA . TYR A 1 95 ? -7.501 5.078 6.289 1.00 92.88 95 TYR A CA 1
ATOM 769 C C . TYR A 1 95 ? -8.404 5.597 7.418 1.00 92.88 95 TYR A C 1
ATOM 771 O O . TYR A 1 95 ? -8.467 4.978 8.482 1.00 92.88 95 TYR A O 1
ATOM 779 N N . VAL A 1 96 ? -9.148 6.678 7.158 1.00 93.75 96 VAL A N 1
ATOM 780 C CA . VAL A 1 96 ? -10.057 7.320 8.120 1.00 93.75 96 VAL A CA 1
ATOM 781 C C . VAL A 1 96 ? -11.208 6.393 8.506 1.00 93.75 96 VAL A C 1
ATOM 783 O O . VAL A 1 96 ? -11.428 6.170 9.697 1.00 93.75 96 VAL A O 1
ATOM 786 N N . LYS A 1 97 ? -11.869 5.754 7.531 1.00 93.00 97 LYS A N 1
ATOM 787 C CA . LYS A 1 97 ? -12.986 4.826 7.784 1.00 93.00 97 LYS A CA 1
ATOM 788 C C . LYS A 1 97 ? -12.618 3.682 8.728 1.00 93.00 97 LYS A C 1
ATOM 790 O O . LYS A 1 97 ? -13.437 3.255 9.540 1.00 93.00 97 LYS A O 1
ATOM 795 N N . ALA A 1 98 ? -11.397 3.158 8.633 1.00 91.81 98 ALA A N 1
ATOM 796 C 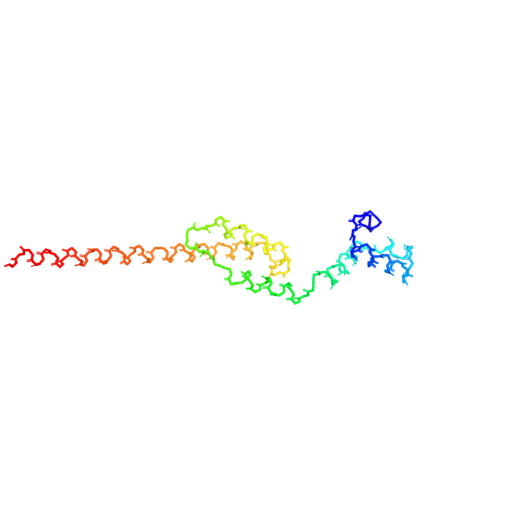CA . ALA A 1 98 ? -10.947 2.088 9.521 1.00 91.81 98 ALA A CA 1
ATOM 797 C C . ALA A 1 98 ? -10.766 2.557 10.975 1.00 91.81 98 ALA A C 1
ATOM 799 O O . ALA A 1 98 ? -11.002 1.775 11.899 1.00 91.81 98 ALA A O 1
ATOM 800 N N . ILE A 1 99 ? -10.352 3.813 11.175 1.00 92.44 99 ILE A N 1
ATOM 801 C CA . ILE A 1 99 ? -10.203 4.429 12.500 1.00 92.44 99 ILE A CA 1
ATOM 802 C C . ILE A 1 99 ? -11.574 4.746 13.093 1.00 92.44 99 ILE A C 1
ATOM 804 O O . ILE A 1 99 ? -11.826 4.397 14.244 1.00 92.44 99 ILE A O 1
ATOM 808 N N . GLU A 1 100 ? -12.474 5.338 12.308 1.00 92.62 100 GLU A N 1
ATOM 809 C CA . GLU A 1 100 ? -13.858 5.607 12.721 1.00 92.62 100 GLU A CA 1
ATOM 810 C C . GLU A 1 100 ? -14.557 4.321 13.168 1.00 92.62 100 GLU A C 1
ATOM 812 O O . GLU A 1 100 ? -15.072 4.251 14.281 1.00 92.62 100 GLU A O 1
ATOM 817 N N . PHE A 1 101 ? -14.447 3.250 12.376 1.00 90.69 101 PHE A N 1
ATOM 818 C CA . PHE A 1 101 ? -14.996 1.943 12.738 1.00 90.69 101 PHE A CA 1
ATOM 819 C C . PHE A 1 101 ? -14.451 1.409 14.075 1.00 90.69 101 PHE A C 1
ATOM 821 O O . PHE A 1 101 ? -15.167 0.755 14.838 1.00 90.69 101 PHE A O 1
ATOM 828 N N . ALA A 1 102 ? -13.171 1.645 14.364 1.00 89.75 102 ALA A N 1
ATOM 829 C CA . ALA A 1 102 ? -12.565 1.226 15.622 1.00 89.75 102 ALA A CA 1
ATOM 830 C C . ALA A 1 102 ? -13.076 2.054 16.808 1.00 89.75 102 ALA A C 1
ATOM 832 O O . ALA A 1 102 ? -13.349 1.480 17.865 1.00 89.75 102 ALA A O 1
ATOM 833 N N . ASN A 1 103 ? -13.251 3.363 16.615 1.00 90.06 103 ASN A N 1
ATOM 834 C CA . ASN A 1 103 ? -13.831 4.265 17.607 1.00 90.06 103 ASN A CA 1
ATOM 835 C C . ASN A 1 103 ? -15.277 3.877 17.931 1.00 90.06 103 ASN A C 1
ATOM 837 O O . ASN A 1 103 ? -15.583 3.639 19.097 1.00 90.06 103 ASN A O 1
ATOM 841 N N . ASP A 1 104 ? -16.114 3.656 16.914 1.00 90.44 104 ASP A N 1
ATOM 842 C CA . ASP A 1 104 ? -17.502 3.211 17.093 1.00 90.44 104 ASP A CA 1
ATOM 843 C C . ASP A 1 104 ? -17.580 1.910 17.905 1.00 90.44 104 ASP A C 1
ATOM 845 O O . ASP A 1 104 ? -18.427 1.734 18.785 1.00 90.44 104 ASP A O 1
ATOM 849 N N . GLN A 1 105 ? -16.661 0.975 17.643 1.00 89.00 105 GLN A N 1
ATOM 850 C CA . GLN A 1 105 ? -16.605 -0.286 18.376 1.00 89.00 105 GLN A CA 1
ATOM 851 C C . GLN A 1 105 ? -16.174 -0.095 19.841 1.00 89.00 105 GLN A C 1
ATOM 853 O O . GLN A 1 105 ? -16.601 -0.858 20.715 1.00 89.00 105 GLN A O 1
ATOM 858 N N . MET A 1 106 ? -15.312 0.884 20.129 1.00 88.75 106 MET A N 1
ATOM 859 C CA . MET A 1 106 ? -14.943 1.246 21.501 1.00 88.75 106 MET A CA 1
ATOM 860 C C . MET A 1 106 ? -16.115 1.902 22.233 1.00 88.75 106 MET A C 1
ATOM 862 O O . MET A 1 106 ? -16.412 1.502 23.362 1.00 88.75 106 MET A O 1
ATOM 866 N N . ASP A 1 107 ? -16.832 2.810 21.577 1.00 89.12 107 ASP A N 1
ATOM 867 C CA . ASP A 1 107 ? -17.994 3.494 22.147 1.00 89.12 107 ASP A CA 1
ATOM 868 C C . ASP A 1 107 ? -19.112 2.508 22.502 1.00 89.12 107 ASP A C 1
ATOM 870 O O . ASP A 1 107 ? -19.641 2.526 23.617 1.00 89.12 107 ASP A O 1
ATOM 874 N N . GLN A 1 108 ? -19.403 1.550 21.616 1.00 90.69 108 GLN A N 1
ATOM 875 C CA . GLN A 1 108 ? -20.364 0.477 21.895 1.00 90.69 108 GLN A CA 1
ATOM 876 C C . GLN A 1 108 ? -19.956 -0.385 23.101 1.00 90.69 108 GLN A C 1
ATOM 878 O O . GLN A 1 108 ? -20.802 -0.771 23.913 1.00 90.69 108 GLN A O 1
A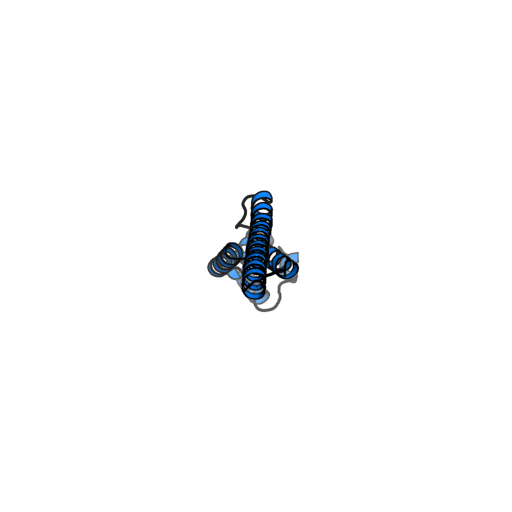TOM 883 N N . LYS A 1 109 ? -18.657 -0.684 23.257 1.00 90.12 109 LYS A N 1
ATOM 884 C CA . LYS A 1 109 ? -18.153 -1.435 24.420 1.00 90.12 109 LYS A CA 1
ATOM 885 C C . LYS A 1 109 ? -18.288 -0.638 25.712 1.00 90.12 109 LYS A C 1
ATOM 887 O O . LYS A 1 109 ? -18.643 -1.225 26.735 1.00 90.12 109 LYS A O 1
ATOM 892 N N . LEU A 1 110 ? -18.020 0.667 25.674 1.00 91.12 110 LEU A N 1
ATOM 893 C CA . LEU A 1 110 ? -18.182 1.556 26.824 1.00 91.12 110 LEU A CA 1
ATOM 894 C C . LEU A 1 110 ? -19.646 1.635 27.259 1.00 91.12 110 LEU A C 1
ATOM 896 O O . LEU A 1 110 ? -19.929 1.407 28.436 1.00 91.12 110 LEU A O 1
ATOM 900 N N . LEU A 1 111 ? -20.574 1.846 26.321 1.00 92.94 111 LEU A N 1
ATOM 901 C CA . LEU A 1 111 ? -22.016 1.845 26.595 1.00 92.94 111 LEU A CA 1
ATOM 902 C C . LEU A 1 111 ? -22.458 0.540 27.277 1.00 92.94 111 LEU A C 1
ATOM 904 O O . LEU A 1 111 ? -23.046 0.571 28.357 1.00 92.94 111 LEU A O 1
ATOM 908 N N . GLY A 1 112 ? -22.050 -0.615 26.743 1.00 92.12 112 GLY A N 1
ATOM 909 C CA . GLY A 1 112 ? -22.378 -1.912 27.345 1.00 92.12 112 GLY A CA 1
ATOM 910 C C . GLY A 1 112 ? -21.748 -2.161 28.726 1.00 92.12 112 GLY A C 1
ATOM 911 O O . GLY A 1 112 ? -22.228 -3.004 29.488 1.00 92.12 112 GLY A O 1
ATOM 912 N N . ILE A 1 113 ? -20.658 -1.478 29.087 1.00 92.00 113 ILE A N 1
ATOM 913 C CA . ILE A 1 113 ? -20.105 -1.516 30.453 1.00 92.00 113 ILE A CA 1
ATOM 914 C C . ILE A 1 113 ? -20.959 -0.660 31.393 1.00 92.00 113 ILE 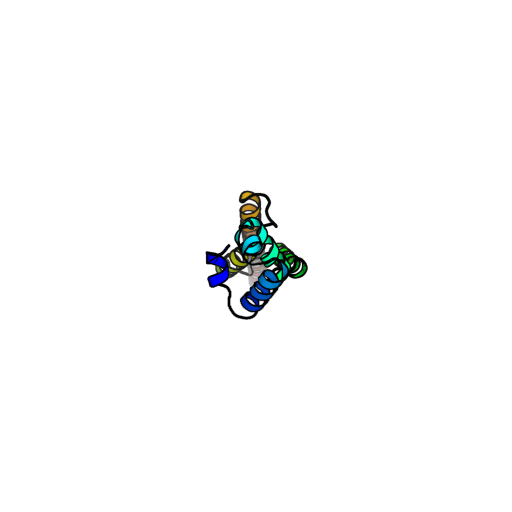A C 1
ATOM 916 O O . ILE A 1 113 ? -21.287 -1.111 32.494 1.00 92.00 113 ILE A O 1
ATOM 920 N N . VAL A 1 114 ? -21.337 0.541 30.952 1.00 92.50 114 VAL A N 1
ATOM 921 C CA . VAL A 1 114 ? -22.164 1.477 31.724 1.00 92.50 114 VAL A CA 1
ATOM 922 C C . VAL A 1 114 ? -23.530 0.864 32.042 1.00 92.50 114 VAL A C 1
ATOM 924 O O . VAL A 1 114 ? -23.942 0.879 33.206 1.00 92.50 114 VAL A O 1
ATOM 927 N N . ASP A 1 115 ? -24.181 0.241 31.058 1.00 92.31 115 ASP A N 1
ATOM 928 C CA . ASP A 1 115 ? -25.492 -0.398 31.229 1.00 92.31 115 ASP A CA 1
ATOM 929 C C . ASP A 1 115 ? -25.438 -1.550 32.241 1.00 92.31 115 ASP A C 1
ATOM 931 O O . ASP A 1 115 ? -26.208 -1.591 33.205 1.00 92.31 115 ASP A O 1
ATOM 935 N N . ARG A 1 116 ? -24.448 -2.444 32.106 1.00 91.00 116 ARG A N 1
ATOM 936 C CA . ARG A 1 116 ? -24.241 -3.553 33.055 1.00 91.00 116 ARG A CA 1
ATOM 937 C C . ARG A 1 116 ? -23.990 -3.058 34.477 1.00 91.00 116 ARG A C 1
ATOM 939 O O . ARG A 1 116 ? -24.472 -3.659 35.439 1.00 91.00 116 ARG A O 1
ATOM 946 N N . HIS A 1 117 ? -23.239 -1.970 34.631 1.00 91.19 117 HIS A N 1
ATOM 947 C CA . HIS A 1 117 ? -22.997 -1.367 35.938 1.00 91.19 117 HIS A CA 1
ATOM 948 C C . HIS A 1 117 ? -24.285 -0.778 36.542 1.00 91.19 117 HIS A C 1
ATOM 950 O O . HIS A 1 117 ? -24.555 -0.977 37.731 1.00 91.19 117 HIS A O 1
ATOM 956 N N . ALA A 1 118 ? -25.108 -0.101 35.736 1.00 90.31 118 ALA A N 1
ATOM 957 C CA . ALA A 1 118 ? -26.389 0.444 36.177 1.00 90.31 118 ALA A CA 1
ATOM 958 C C . ALA A 1 118 ? -27.356 -0.657 36.651 1.00 90.31 118 ALA A C 1
ATOM 960 O O . ALA A 1 118 ? -27.981 -0.516 37.708 1.00 90.31 118 ALA A O 1
ATOM 961 N N . ASP A 1 119 ? -27.433 -1.773 35.926 1.00 90.00 119 ASP A N 1
ATOM 962 C CA . ASP A 1 119 ? -28.293 -2.906 36.278 1.00 90.00 119 ASP A CA 1
ATOM 963 C C . ASP A 1 119 ? -27.844 -3.615 37.557 1.00 90.00 119 ASP A C 1
ATOM 965 O O . ASP A 1 119 ? -28.664 -3.921 38.430 1.00 90.00 119 ASP A O 1
ATOM 969 N N . ASN A 1 120 ? -26.535 -3.820 37.720 1.00 87.44 120 ASN A N 1
ATOM 970 C CA . ASN A 1 120 ? -25.977 -4.400 38.940 1.00 87.44 120 ASN A CA 1
ATOM 971 C C . ASN A 1 120 ? -26.247 -3.511 40.163 1.00 87.44 120 ASN A C 1
ATOM 973 O O . ASN A 1 120 ? -26.634 -4.016 41.220 1.00 87.44 120 ASN A O 1
ATOM 977 N N . LYS A 1 121 ? -26.131 -2.183 40.013 1.00 88.94 121 LYS A N 1
ATOM 978 C CA . LYS A 1 121 ? -26.444 -1.221 41.081 1.00 88.94 121 LYS A CA 1
ATOM 979 C C . LYS A 1 121 ? -27.921 -1.268 41.485 1.00 88.94 121 LYS A C 1
ATOM 981 O O . LYS A 1 121 ? -28.227 -1.261 42.678 1.00 88.94 121 LYS A O 1
ATOM 986 N N . LYS A 1 122 ? -28.844 -1.358 40.517 1.00 86.81 122 LYS A N 1
ATOM 987 C CA . LYS A 1 122 ? -30.285 -1.519 40.795 1.00 86.81 122 LYS A CA 1
ATOM 988 C C . LYS A 1 122 ? -30.570 -2.816 41.563 1.00 86.81 122 LYS A C 1
ATOM 990 O O . LYS A 1 122 ? -31.289 -2.780 42.559 1.00 86.81 122 LYS A O 1
ATOM 995 N N . LYS A 1 123 ? -29.973 -3.944 41.157 1.00 85.25 123 LYS A N 1
ATOM 996 C CA . LYS A 1 123 ? -30.139 -5.244 41.839 1.00 85.25 123 LYS A CA 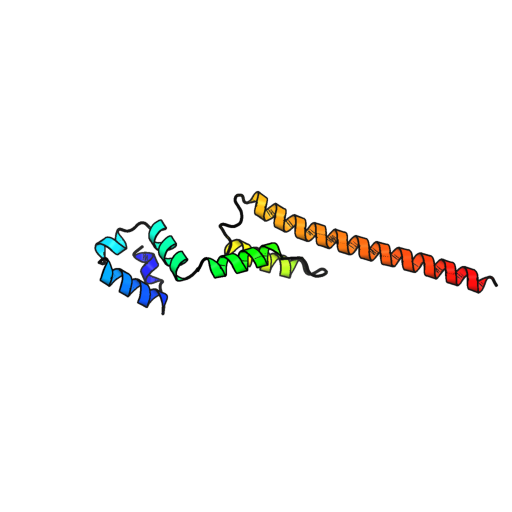1
ATOM 997 C C . LYS A 1 123 ? -29.631 -5.231 43.283 1.00 85.25 123 LYS A C 1
ATOM 999 O O . LYS A 1 123 ? -30.325 -5.722 44.173 1.00 85.25 123 LYS A O 1
ATOM 1004 N N . PHE A 1 124 ? -28.460 -4.644 43.525 1.00 82.69 124 PHE A N 1
ATOM 1005 C CA . PHE A 1 124 ? -27.902 -4.518 44.873 1.00 82.69 124 PHE A CA 1
ATOM 1006 C C . PHE A 1 124 ? -28.828 -3.713 45.799 1.00 82.69 124 PHE A C 1
ATOM 1008 O O . PHE A 1 124 ? -29.171 -4.169 46.888 1.00 82.69 124 PHE A O 1
ATOM 1015 N N . ASN A 1 125 ? -29.317 -2.562 45.326 1.00 80.88 125 ASN A N 1
ATOM 1016 C CA . ASN A 1 125 ? -30.220 -1.704 46.098 1.00 80.88 125 ASN A CA 1
ATOM 1017 C C . ASN A 1 125 ? -31.557 -2.379 46.439 1.00 80.88 125 ASN A C 1
ATOM 1019 O O . ASN A 1 125 ? -32.107 -2.122 47.507 1.00 80.88 125 ASN A O 1
ATOM 1023 N N . ASN A 1 126 ? -32.076 -3.227 45.546 1.00 77.00 126 ASN A N 1
ATOM 1024 C CA . ASN A 1 126 ? -33.306 -3.983 45.791 1.00 77.00 126 ASN A CA 1
ATOM 1025 C C . ASN A 1 126 ? -33.092 -5.112 46.812 1.00 77.00 126 ASN A C 1
ATOM 1027 O O . ASN A 1 126 ? -33.980 -5.384 47.608 1.00 77.00 126 ASN A O 1
ATOM 1031 N N . THR A 1 127 ? -31.910 -5.734 46.821 1.00 76.62 127 THR A N 1
ATOM 1032 C CA . THR A 1 127 ? -31.576 -6.820 47.761 1.00 76.62 127 THR A CA 1
ATOM 1033 C C . THR A 1 127 ? -31.311 -6.289 49.172 1.00 76.62 127 THR A C 1
ATOM 1035 O O . THR A 1 127 ? -31.673 -6.937 50.139 1.00 76.62 127 THR A O 1
ATOM 1038 N N . SER A 1 128 ? -30.734 -5.088 49.301 1.00 66.75 128 SER A N 1
ATOM 1039 C CA . SER A 1 128 ? -30.484 -4.427 50.595 1.00 66.75 128 SER A CA 1
ATOM 1040 C C . SER A 1 128 ? -31.746 -3.868 51.275 1.00 66.75 128 SER A C 1
ATOM 1042 O O . SER A 1 128 ? -31.655 -3.402 52.411 1.00 66.75 128 SER A O 1
ATOM 1044 N N . ARG A 1 129 ? -32.883 -3.808 50.571 1.00 61.03 129 ARG A N 1
ATOM 1045 C CA . ARG A 1 129 ? -34.147 -3.239 51.076 1.00 61.03 129 ARG A CA 1
ATOM 1046 C C . ARG A 1 129 ? -35.160 -4.286 51.548 1.00 61.03 129 ARG A C 1
ATOM 1048 O O . ARG A 1 129 ? -36.153 -3.883 52.148 1.00 61.03 129 ARG A O 1
ATOM 1055 N N . ASN A 1 130 ? -34.914 -5.564 51.264 1.00 53.75 130 ASN A N 1
ATOM 1056 C CA . ASN A 1 130 ? -35.654 -6.702 51.816 1.00 53.75 130 ASN A CA 1
ATOM 1057 C C . ASN A 1 130 ? -34.936 -7.243 53.050 1.00 53.75 130 ASN A C 1
ATOM 1059 O O . ASN A 1 130 ? -35.646 -7.771 53.930 1.00 53.75 130 ASN A O 1
#

Secondary structure (DSSP, 8-state):
-HHHHTT--HHHHHHHHHHHHHH-HHHHHHS-HHHHHHHHHHHHS-HHHHHHHHHHHHH----TT-HHHHHHHHHHHHHHTTTS-SSHHHHHHHHHHHHHHHHHHHHHHHHHHHHHHHHHHHHHHHHTT-

Organism: Tanacetum cinerariifolium (NCBI:txid118510)

InterPro domains:
  IPR005162 Retrotransposon-derived protein PEG10, N-terminal capsid-like domain [PF03732] (2-97)

Sequence (130 aa):
VKFASCTLIGIALTWWNSHMRAVSQEVSYAMPWKTLRQMMTAKYCPRGEVKKLEVELWNLKVKGTDITSYTLHFQGLALLCGRMFFEESDEIERYVKAIEFANDQMDQKLLGIVDRHADNKKKFNNTSRN

pLDDT: mean 88.52, std 6.02, range [53.75, 94.94]